Protein AF-A0A651HPS8-F1 (afdb_monomer)

Sequence (174 aa):
MKRHETLQPLSREHQKGLVLAKRLRDSSGGSGQERDRALAAFTHAWNRELMGHFADEERIVGPLVSLEMRSRLLAEHAELRTLAAQAAEPGAALNPAFVEKVGRTLHDHIRWEERELFEAAQETAPDALDALHPVIDDIHARRPGSRPYDPEAGCEVGGREEEAGSSDDATSTP

Radius of gyration: 23.46 Å; Cα contacts (8 Å, |Δi|>4): 135; chains: 1; bounding box: 56×83×44 Å

Foldseek 3Di:
DDFDPLCVLLLVLLVVLLVLLVQLQVCLPDDLVSNLVSLVSVLVCCVQPVVVSLVCCLVQLLVQADPVVNVVSVVLVVVLVVLSVCSPDPCCSVHSVSSNVNSVSSNVSSVCCVPPSSVRSCVRCVVSSVVCRVVSVVVLVPGPPSPPDDPPPPDDDDDDDDDPDDDDDDDDDD

Nearest PDB structures (foldseek):
  2b0h-assembly1_A  TM=5.462E-01  e=2.235E+00  Mus musculus
  4yuu-assembly3_Q2  TM=5.794E-01  e=4.629E+00  Cyanidium caldarium
  5xnl-assembly1_q  TM=5.545E-01  e=5.101E+00  Pisum sativum

Mean predicted aligned error: 10.49 Å

Solvent-accessible surface area (backbone atoms only — not comparable to full-atom values): 10070 Å² total; per-residue (Å²): 133,84,76,57,74,61,52,43,64,61,60,56,57,45,54,59,52,45,52,46,14,48,46,21,42,66,19,27,83,52,54,58,69,47,23,41,54,32,39,52,53,43,48,51,44,34,78,68,40,50,57,62,49,54,55,48,42,57,68,62,50,33,77,41,42,55,72,67,59,30,50,49,52,56,50,54,51,52,51,50,54,51,48,46,56,52,50,69,41,91,68,39,43,76,37,38,69,56,38,28,44,52,12,46,53,52,35,52,50,55,53,42,39,67,68,46,53,53,48,46,25,54,74,68,32,49,72,59,43,62,72,41,29,70,59,49,54,51,55,50,72,72,39,93,67,70,60,79,88,64,90,71,83,79,75,87,84,87,82,88,79,85,88,84,78,86,81,88,87,83,86,85,84,135

Secondary structure (DSSP, 8-state):
-PPPGGGHHHHHHHHHHHHHHHHHHHHHTS-HHHHHHHHHHHHHHIIIIIHHHHHHHHHHTGGGS-HHHHHHHHHHHHHHHHHHHHHTSTTGGG-HHHHHHHHHHHHHHHHHIIIIIHHHHHHH-HHHHHHHHHHHHHHHHH-TTSS---TTTT--------------------

pLDDT: mean 82.68, std 21.16, range [30.97, 98.75]

Structure (mmCIF, N/CA/C/O backbone):
data_AF-A0A651HPS8-F1
#
_entry.id   AF-A0A651HPS8-F1
#
loop_
_atom_site.group_PDB
_atom_site.id
_atom_site.type_symbol
_atom_site.label_atom_id
_atom_site.label_alt_id
_atom_site.label_comp_id
_atom_site.label_asym_id
_atom_site.label_entity_id
_atom_site.label_seq_id
_atom_site.pdbx_PDB_ins_code
_atom_site.Cartn_x
_atom_site.Cartn_y
_atom_site.Cartn_z
_atom_site.occupancy
_atom_site.B_iso_or_equiv
_atom_site.auth_seq_id
_atom_site.auth_comp_id
_atom_site.auth_asym_id
_atom_site.auth_atom_id
_atom_site.pdbx_PDB_model_num
ATOM 1 N N . MET A 1 1 ? -1.192 8.808 -21.561 1.00 56.91 1 MET A N 1
ATOM 2 C CA . MET A 1 1 ? -0.817 7.576 -22.290 1.00 56.91 1 MET A CA 1
ATOM 3 C C . MET A 1 1 ? -1.761 6.442 -21.915 1.00 56.91 1 MET A C 1
ATOM 5 O O . MET A 1 1 ? -2.335 6.493 -20.833 1.00 56.91 1 MET A O 1
ATOM 9 N N . LYS A 1 2 ? -1.958 5.449 -22.792 1.00 72.19 2 LYS A N 1
ATOM 10 C CA . LYS A 1 2 ? -2.611 4.187 -22.401 1.00 72.19 2 LYS A CA 1
ATOM 11 C C . LYS A 1 2 ? -1.593 3.341 -21.634 1.00 72.19 2 LYS A C 1
ATOM 13 O O . LYS A 1 2 ? -0.435 3.318 -22.031 1.00 72.19 2 LYS A O 1
ATOM 18 N N . ARG A 1 3 ? -2.026 2.676 -20.561 1.00 81.94 3 ARG A N 1
ATOM 19 C CA . ARG A 1 3 ? -1.179 1.764 -19.785 1.00 81.94 3 ARG A CA 1
ATOM 20 C C . ARG A 1 3 ? -0.780 0.562 -20.650 1.00 81.94 3 ARG A C 1
ATOM 22 O O . ARG A 1 3 ? -1.645 -0.025 -21.304 1.00 81.94 3 ARG A O 1
ATOM 29 N N . HIS A 1 4 ? 0.496 0.198 -20.612 1.00 80.88 4 HIS A N 1
ATOM 30 C CA . HIS A 1 4 ? 1.047 -1.004 -21.227 1.00 80.88 4 HIS A CA 1
ATOM 31 C C . HIS A 1 4 ? 0.266 -2.236 -20.784 1.00 80.88 4 HIS A C 1
ATOM 33 O O . HIS A 1 4 ? -0.091 -2.343 -19.610 1.00 80.88 4 HIS A O 1
ATOM 39 N N . GLU A 1 5 ? -0.007 -3.155 -21.705 1.00 80.38 5 GLU A N 1
ATOM 40 C CA . GLU A 1 5 ? -0.908 -4.290 -21.468 1.00 80.38 5 GLU A CA 1
ATOM 41 C C . GLU A 1 5 ? -0.465 -5.133 -20.267 1.00 80.38 5 GLU A C 1
ATOM 43 O O . GLU A 1 5 ? -1.267 -5.390 -19.377 1.00 80.38 5 GLU A O 1
ATOM 48 N N . THR A 1 6 ? 0.839 -5.380 -20.160 1.00 80.06 6 THR A N 1
ATOM 49 C CA . THR A 1 6 ? 1.554 -5.990 -19.025 1.00 80.06 6 THR A CA 1
ATOM 50 C C . THR A 1 6 ? 1.221 -5.377 -17.652 1.00 80.06 6 THR A C 1
ATOM 52 O O . THR A 1 6 ? 1.196 -6.085 -16.654 1.00 80.06 6 THR A O 1
ATOM 55 N N . LEU A 1 7 ? 0.946 -4.071 -17.566 1.00 86.38 7 LEU A N 1
ATOM 56 C CA . LEU A 1 7 ? 0.651 -3.380 -16.299 1.00 86.38 7 LEU A CA 1
ATOM 57 C C . LEU A 1 7 ? -0.853 -3.215 -16.039 1.00 86.38 7 LEU A C 1
ATOM 59 O O . LEU A 1 7 ? -1.259 -2.902 -14.922 1.00 86.38 7 LEU A O 1
ATOM 63 N N . GLN A 1 8 ? -1.705 -3.420 -17.048 1.00 87.44 8 GLN A N 1
ATOM 64 C CA . GLN A 1 8 ? -3.153 -3.270 -16.888 1.00 87.44 8 GLN A CA 1
ATOM 65 C C . GLN A 1 8 ? -3.758 -4.225 -15.845 1.00 87.44 8 GLN A C 1
ATOM 67 O O . GLN A 1 8 ? -4.642 -3.775 -15.114 1.00 87.44 8 GLN A O 1
ATOM 72 N N . PRO A 1 9 ? -3.347 -5.507 -15.738 1.00 86.62 9 PRO A N 1
ATOM 73 C CA . PRO A 1 9 ? -3.815 -6.386 -14.672 1.00 86.62 9 PRO A CA 1
ATOM 74 C C . PRO A 1 9 ? -3.547 -5.835 -13.268 1.00 86.62 9 PRO A C 1
ATOM 76 O O . PRO A 1 9 ? -4.483 -5.761 -12.472 1.00 86.62 9 PRO A O 1
ATOM 79 N N . LEU A 1 10 ? -2.323 -5.363 -13.004 1.00 88.31 10 LEU A N 1
ATOM 80 C CA . LEU A 1 10 ? -1.946 -4.750 -11.727 1.00 88.31 10 LEU A CA 1
ATOM 81 C C . LEU A 1 10 ? -2.799 -3.498 -11.456 1.00 88.31 10 LEU A C 1
ATOM 83 O O . LEU A 1 10 ? -3.470 -3.403 -10.429 1.00 88.31 10 LEU A O 1
ATOM 87 N N . SER A 1 11 ? -2.935 -2.613 -12.449 1.00 90.06 11 SER A N 1
ATOM 88 C CA . SER A 1 11 ? -3.806 -1.433 -12.340 1.00 90.06 11 SER A CA 1
ATOM 89 C C . SER A 1 11 ? -5.288 -1.752 -12.092 1.00 90.06 11 SER A C 1
ATOM 91 O O . SER A 1 11 ? -6.014 -0.940 -11.514 1.00 90.06 11 SER A O 1
ATOM 93 N N . ARG A 1 12 ? -5.796 -2.909 -12.535 1.00 89.38 12 ARG A N 1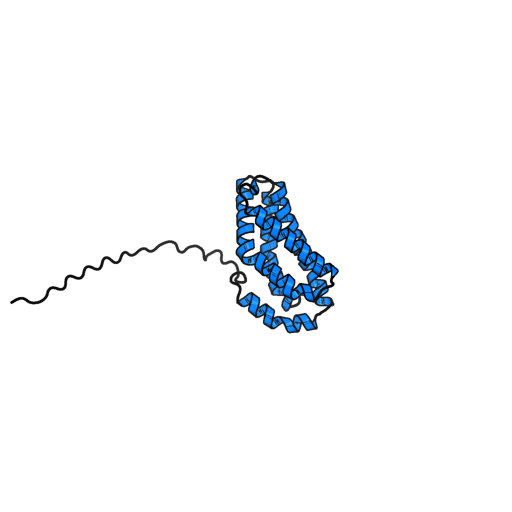
ATOM 94 C CA . ARG A 1 12 ? -7.180 -3.321 -12.234 1.00 89.38 12 ARG A CA 1
ATOM 95 C C . ARG A 1 12 ? -7.333 -3.714 -10.767 1.00 89.38 12 ARG A C 1
ATOM 97 O O . ARG A 1 12 ? -8.330 -3.342 -10.147 1.00 89.38 12 ARG A O 1
ATOM 104 N N . GLU A 1 13 ? -6.354 -4.413 -10.202 1.00 88.06 13 GLU A N 1
ATOM 105 C CA . GLU A 1 13 ? -6.351 -4.818 -8.790 1.00 88.06 13 GLU A CA 1
ATOM 106 C C . GLU A 1 13 ? -6.297 -3.591 -7.850 1.00 88.06 13 GLU A C 1
ATOM 108 O O . GLU A 1 13 ? -7.000 -3.561 -6.832 1.00 88.06 13 GLU A O 1
ATOM 113 N N . HIS A 1 14 ? -5.638 -2.502 -8.266 1.00 93.88 14 HIS A N 1
ATOM 114 C CA . HIS A 1 14 ? -5.642 -1.211 -7.562 1.00 93.88 14 HIS A CA 1
ATOM 115 C C . HIS A 1 14 ? -7.025 -0.602 -7.316 1.00 93.88 14 HIS A C 1
ATOM 117 O O . HIS A 1 14 ? -7.226 0.094 -6.315 1.00 93.88 14 HIS A O 1
ATOM 123 N N . GLN A 1 15 ? -8.015 -0.863 -8.174 1.00 90.75 15 GLN A N 1
ATOM 124 C CA . GLN A 1 15 ? -9.364 -0.321 -7.980 1.00 90.75 15 GLN A CA 1
ATOM 125 C C . GLN A 1 15 ? -9.976 -0.798 -6.657 1.00 90.75 15 GLN A C 1
ATOM 127 O O . GLN A 1 15 ? -10.571 -0.002 -5.926 1.00 90.75 15 GLN A O 1
ATOM 132 N N . LYS A 1 16 ? -9.780 -2.077 -6.312 1.00 90.56 16 LYS A N 1
ATOM 133 C CA . LYS A 1 16 ? -10.251 -2.646 -5.042 1.00 90.56 16 LYS A CA 1
ATOM 134 C C . LYS A 1 16 ? -9.517 -2.022 -3.854 1.00 90.56 16 LYS A C 1
ATOM 136 O O . LYS A 1 16 ? -10.164 -1.617 -2.886 1.00 90.56 16 LYS A O 1
ATOM 141 N N . GLY A 1 17 ? -8.194 -1.871 -3.958 1.00 95.06 17 GLY A N 1
ATOM 142 C CA . GLY A 1 17 ? -7.371 -1.205 -2.945 1.00 95.06 17 GLY A CA 1
ATOM 143 C C . GLY A 1 17 ? -7.835 0.228 -2.662 1.00 95.06 17 GLY A C 1
ATOM 144 O O . GLY A 1 17 ? -8.045 0.594 -1.506 1.00 95.06 17 GLY A O 1
ATOM 145 N N . LEU A 1 18 ? -8.120 1.015 -3.704 1.00 97.81 18 LEU A N 1
ATOM 146 C CA . LEU A 1 18 ? -8.634 2.384 -3.564 1.00 97.81 18 LEU A CA 1
ATOM 147 C C . LEU A 1 18 ? -10.025 2.443 -2.916 1.00 97.81 18 LEU A C 1
ATOM 149 O O . LEU A 1 18 ? -10.296 3.351 -2.126 1.00 97.81 18 LEU A O 1
ATOM 153 N N . VAL A 1 19 ? -10.910 1.485 -3.213 1.00 97.25 19 VAL A N 1
ATOM 154 C CA . VAL A 1 19 ? -12.226 1.387 -2.557 1.00 97.25 19 VAL A CA 1
ATOM 155 C C . VAL A 1 19 ? -12.068 1.110 -1.060 1.00 97.25 19 VAL A C 1
ATOM 157 O O . VAL A 1 19 ? -12.731 1.760 -0.249 1.00 97.25 19 VAL A O 1
ATOM 160 N N . LEU A 1 20 ? -11.178 0.191 -0.677 1.00 97.56 20 LEU A N 1
ATOM 161 C CA . LEU A 1 20 ? -10.874 -0.103 0.728 1.00 97.56 20 LEU A CA 1
ATOM 162 C C . LEU A 1 20 ? -10.267 1.111 1.434 1.00 97.56 20 LEU A C 1
ATOM 164 O O . LEU A 1 20 ? -10.727 1.494 2.509 1.00 97.56 20 LEU A O 1
ATOM 168 N N . ALA A 1 21 ? -9.298 1.762 0.792 1.00 98.38 21 ALA A N 1
ATOM 169 C CA . ALA A 1 21 ? -8.645 2.961 1.295 1.00 98.38 21 ALA A CA 1
ATOM 170 C C . ALA A 1 21 ? -9.656 4.085 1.578 1.00 98.38 21 ALA A C 1
ATOM 172 O O . ALA A 1 21 ? -9.636 4.702 2.646 1.00 98.38 21 ALA A O 1
ATOM 173 N N . LYS A 1 22 ? -10.600 4.309 0.653 1.00 98.19 22 LYS A N 1
ATOM 174 C CA . LYS A 1 22 ? -11.696 5.268 0.838 1.00 98.19 22 LYS A CA 1
ATOM 175 C C . LYS A 1 22 ? -12.600 4.876 2.009 1.00 98.19 22 LYS A C 1
ATOM 177 O O . LYS A 1 22 ? -12.877 5.721 2.851 1.00 98.19 22 LYS A O 1
ATOM 182 N N . ARG A 1 23 ? -13.029 3.611 2.093 1.00 98.00 23 ARG A N 1
ATOM 183 C CA . ARG A 1 23 ? -13.893 3.126 3.187 1.00 98.00 23 ARG A CA 1
ATOM 184 C C . ARG A 1 23 ? -13.250 3.320 4.560 1.00 98.00 23 ARG A C 1
ATOM 186 O O . ARG A 1 23 ? -13.921 3.792 5.470 1.00 98.00 23 ARG A O 1
ATOM 193 N N . LEU A 1 24 ? -11.960 3.010 4.697 1.00 98.56 24 LEU A N 1
ATOM 194 C CA . LEU A 1 24 ? -11.202 3.242 5.930 1.00 98.56 24 LEU A CA 1
ATOM 195 C C . LEU A 1 24 ? -11.221 4.723 6.319 1.00 98.56 24 LEU A C 1
ATOM 197 O O . LEU A 1 24 ? -11.597 5.059 7.441 1.00 98.56 24 LEU A O 1
ATOM 201 N N . ARG A 1 25 ? -10.899 5.610 5.371 1.00 98.25 25 ARG A N 1
ATOM 202 C CA . ARG A 1 25 ? -10.891 7.062 5.598 1.00 98.25 25 ARG A CA 1
ATOM 203 C C . ARG A 1 25 ? -12.267 7.624 5.948 1.00 98.25 25 ARG A C 1
ATOM 205 O O . ARG A 1 25 ? -12.357 8.445 6.847 1.00 98.25 25 ARG A O 1
ATOM 212 N N . ASP A 1 26 ? -13.323 7.178 5.278 1.00 97.56 26 ASP A N 1
ATOM 213 C CA . ASP A 1 26 ? -14.686 7.634 5.571 1.00 97.56 26 ASP A CA 1
ATOM 214 C C . ASP A 1 26 ? -15.154 7.130 6.949 1.00 97.56 26 ASP A C 1
ATOM 216 O O . ASP A 1 26 ? -15.827 7.850 7.683 1.00 97.56 26 ASP A O 1
ATOM 220 N N . SER A 1 27 ? -14.768 5.905 7.327 1.00 97.50 27 SER A N 1
ATOM 221 C CA . SER A 1 27 ? -15.147 5.302 8.610 1.00 97.50 27 SER A CA 1
ATOM 222 C C . SER A 1 27 ? -14.402 5.880 9.814 1.00 97.50 27 SER A C 1
ATOM 224 O O . SER A 1 27 ? -14.880 5.733 10.938 1.00 97.50 27 SER A O 1
ATOM 226 N N . SER A 1 28 ? -13.243 6.529 9.623 1.00 95.69 28 SER A N 1
ATOM 227 C CA . SER A 1 28 ? -12.397 6.969 10.741 1.00 95.69 28 SER A CA 1
ATOM 228 C C . SER A 1 28 ? -13.144 7.926 11.677 1.00 95.69 28 SER A C 1
ATOM 230 O O . SER A 1 28 ? -13.102 7.744 12.895 1.00 95.69 28 SER A O 1
ATOM 232 N N . GLY A 1 29 ? -13.918 8.863 11.119 1.00 93.88 29 GLY A N 1
ATOM 233 C CA . GLY A 1 29 ? -14.778 9.791 11.861 1.00 93.88 29 GLY A CA 1
ATOM 234 C C . GLY A 1 29 ? -16.120 9.213 12.333 1.00 93.88 29 GLY A C 1
ATOM 235 O O . GLY A 1 29 ? -16.876 9.921 12.993 1.00 93.88 29 GLY A O 1
ATOM 236 N N . GLY A 1 30 ? -16.429 7.959 11.994 1.00 94.12 30 GLY A N 1
ATOM 237 C CA . GLY A 1 30 ? -17.690 7.296 12.329 1.00 94.12 30 GLY A CA 1
ATOM 238 C C . GLY A 1 30 ? -17.717 6.660 13.723 1.00 94.12 30 GLY A C 1
ATOM 239 O O . GLY A 1 30 ? -16.930 6.965 14.622 1.00 94.12 30 GLY A O 1
ATOM 240 N N . SER A 1 31 ? -18.645 5.734 13.916 1.00 96.69 31 SER A N 1
ATOM 241 C CA . SER A 1 31 ? -18.746 4.882 15.102 1.00 96.69 31 SER A CA 1
ATOM 242 C C . SER A 1 31 ? -17.628 3.829 15.159 1.00 96.69 31 SER A C 1
ATOM 244 O O . SER A 1 31 ? -17.002 3.490 14.154 1.00 96.69 31 SER A O 1
ATOM 246 N N . GLY A 1 32 ? -17.394 3.254 16.346 1.00 95.00 32 GLY A N 1
ATOM 247 C CA . GLY A 1 32 ? -16.454 2.132 16.499 1.00 95.00 32 GLY A CA 1
ATOM 248 C C . GLY A 1 32 ? -16.815 0.938 15.613 1.00 95.00 32 GLY A C 1
ATOM 249 O O . GLY A 1 32 ? -15.942 0.367 14.972 1.00 95.00 32 GLY A O 1
ATOM 250 N N . GLN A 1 33 ? -18.111 0.645 15.477 1.00 96.31 33 GLN A N 1
ATOM 251 C CA . GLN A 1 33 ? -18.597 -0.455 14.646 1.00 96.31 33 GLN A CA 1
ATOM 252 C C . GLN A 1 33 ? -18.347 -0.225 13.143 1.00 96.31 33 GLN A C 1
ATOM 254 O O . GLN A 1 33 ? -18.088 -1.179 12.411 1.00 96.31 33 GLN A O 1
ATOM 259 N N . GLU A 1 34 ? -18.409 1.019 12.661 1.00 97.38 34 GLU A N 1
ATOM 260 C CA . GLU A 1 34 ? -18.052 1.344 11.272 1.00 97.38 34 GLU A CA 1
ATOM 261 C C . GLU A 1 34 ? -16.555 1.153 11.017 1.00 97.38 34 GLU A C 1
ATOM 263 O O . GLU A 1 34 ? -16.185 0.559 10.002 1.00 97.38 34 GLU A O 1
ATOM 268 N N . ARG A 1 35 ? -15.706 1.579 11.960 1.00 98.19 35 ARG A N 1
ATOM 269 C CA . ARG A 1 35 ? -14.255 1.355 11.900 1.00 98.19 35 ARG A CA 1
ATOM 270 C C . ARG A 1 35 ? -13.895 -0.128 11.937 1.00 98.19 35 ARG A C 1
ATOM 272 O O . ARG A 1 35 ? -13.081 -0.562 11.126 1.00 98.19 35 ARG A O 1
ATOM 279 N N . ASP A 1 36 ? -14.534 -0.906 12.811 1.00 97.31 36 ASP A N 1
ATOM 280 C CA . ASP A 1 36 ? -14.345 -2.360 12.893 1.00 97.31 36 ASP A CA 1
ATOM 281 C C . ASP A 1 36 ? -14.668 -3.037 11.558 1.00 97.31 36 ASP A C 1
ATOM 283 O O . ASP A 1 36 ? -13.867 -3.812 11.038 1.00 97.31 36 ASP A O 1
ATOM 287 N N . ARG A 1 37 ? -15.819 -2.708 10.954 1.00 97.62 37 ARG A N 1
ATOM 288 C CA . ARG A 1 37 ? -16.207 -3.258 9.644 1.00 97.62 37 ARG A CA 1
ATOM 289 C C . ARG A 1 37 ? -15.212 -2.882 8.547 1.00 97.62 37 ARG A C 1
ATOM 291 O O . ARG A 1 37 ? -14.903 -3.719 7.700 1.00 97.62 37 ARG A O 1
ATOM 298 N N . ALA A 1 38 ? -14.719 -1.644 8.546 1.00 97.94 38 ALA A N 1
ATOM 299 C CA . ALA A 1 38 ? -13.756 -1.185 7.552 1.00 97.94 38 ALA A CA 1
ATOM 300 C C . ALA A 1 38 ? -12.394 -1.884 7.700 1.00 97.94 38 ALA A C 1
ATOM 302 O O . ALA A 1 38 ? -11.851 -2.360 6.701 1.00 97.94 38 ALA A O 1
ATOM 303 N N . LEU A 1 39 ? -11.873 -2.008 8.928 1.00 97.88 39 LEU A N 1
ATOM 304 C CA . LEU A 1 39 ? -10.635 -2.745 9.193 1.00 97.88 39 LEU A CA 1
ATOM 305 C C . LEU A 1 39 ? -10.783 -4.235 8.878 1.00 97.88 39 LEU A C 1
ATOM 307 O O . LEU A 1 39 ? -9.895 -4.790 8.243 1.00 97.88 39 LEU A O 1
ATOM 311 N N . ALA A 1 40 ? -11.904 -4.870 9.230 1.00 97.44 40 ALA A N 1
ATOM 312 C CA . ALA A 1 40 ? -12.157 -6.275 8.906 1.00 97.44 40 ALA A CA 1
ATOM 313 C C . ALA A 1 40 ? -12.197 -6.526 7.388 1.00 97.44 40 ALA A C 1
ATOM 315 O O . ALA A 1 40 ? -11.637 -7.506 6.897 1.00 97.44 40 ALA A O 1
ATOM 316 N N . ALA A 1 41 ? -12.820 -5.625 6.621 1.00 97.50 41 ALA A N 1
ATOM 317 C CA . ALA A 1 41 ? -12.810 -5.707 5.162 1.00 97.50 41 ALA A CA 1
ATOM 318 C C . ALA A 1 41 ? -11.391 -5.543 4.593 1.00 97.50 41 ALA A C 1
ATOM 320 O O . ALA A 1 41 ? -11.002 -6.273 3.680 1.00 97.50 41 ALA A O 1
ATOM 321 N N . PHE A 1 42 ? -10.612 -4.610 5.146 1.00 98.06 42 PHE A N 1
ATOM 322 C CA . PHE A 1 42 ? -9.222 -4.399 4.755 1.00 98.06 42 PHE A CA 1
ATOM 323 C C . PHE A 1 42 ? -8.337 -5.607 5.079 1.00 98.06 42 PHE A C 1
ATOM 325 O O . PHE A 1 42 ? -7.645 -6.086 4.188 1.00 98.06 42 PHE A O 1
ATOM 332 N N . THR A 1 43 ? -8.380 -6.151 6.297 1.00 97.19 43 THR A N 1
ATOM 333 C CA . THR A 1 43 ? -7.565 -7.314 6.688 1.00 97.19 43 THR A CA 1
ATOM 334 C C . THR A 1 43 ? -7.960 -8.569 5.913 1.00 97.19 43 THR A C 1
ATOM 336 O O . THR A 1 43 ? -7.095 -9.358 5.529 1.00 97.19 43 THR A O 1
ATOM 339 N N . HIS A 1 44 ? -9.246 -8.746 5.601 1.00 96.44 44 HIS A N 1
ATOM 340 C CA . HIS A 1 44 ? -9.693 -9.826 4.726 1.00 96.44 44 HIS A CA 1
ATOM 341 C C . HIS A 1 44 ? -9.088 -9.705 3.319 1.00 96.44 44 HIS A C 1
ATOM 343 O O . HIS A 1 44 ? -8.470 -10.651 2.825 1.00 96.44 44 HIS A O 1
ATOM 349 N N . ALA A 1 45 ? -9.219 -8.534 2.691 1.00 94.81 45 ALA A N 1
ATOM 350 C CA . ALA A 1 45 ? -8.665 -8.280 1.363 1.00 94.81 45 ALA A CA 1
ATOM 351 C C . ALA A 1 45 ? -7.130 -8.317 1.351 1.00 94.81 45 ALA A C 1
ATOM 353 O O . ALA A 1 45 ? -6.533 -8.773 0.378 1.00 94.81 45 ALA A O 1
ATOM 354 N N . TRP A 1 46 ? -6.487 -7.901 2.443 1.00 96.00 46 TRP A N 1
ATOM 355 C CA . TRP A 1 46 ? -5.041 -7.966 2.605 1.00 96.00 46 TRP A CA 1
ATOM 356 C C . TRP A 1 46 ? -4.514 -9.386 2.415 1.00 96.00 46 TRP A C 1
ATOM 358 O O . TRP A 1 46 ? -3.652 -9.632 1.574 1.00 96.00 46 TRP A O 1
ATOM 368 N N . ASN A 1 47 ? -5.090 -10.328 3.163 1.00 93.75 47 ASN A N 1
ATOM 369 C CA . ASN A 1 47 ? -4.669 -11.726 3.155 1.00 93.75 47 ASN A CA 1
ATOM 370 C C . ASN A 1 47 ? -5.013 -12.448 1.847 1.00 93.75 47 ASN A C 1
ATOM 372 O O . ASN A 1 47 ? -4.348 -13.413 1.478 1.00 93.75 47 ASN A O 1
ATOM 376 N N . ARG A 1 48 ? -6.072 -12.010 1.160 1.00 91.62 48 ARG A N 1
ATOM 377 C CA . ARG A 1 48 ? -6.583 -12.668 -0.049 1.00 91.62 48 ARG A CA 1
ATOM 378 C C . ARG A 1 48 ? -5.996 -12.120 -1.343 1.00 91.62 48 ARG A C 1
ATOM 380 O O . ARG A 1 48 ? -5.868 -12.882 -2.297 1.00 91.62 48 ARG A O 1
ATOM 387 N N . GLU A 1 49 ? -5.706 -10.824 -1.391 1.00 90.00 49 GLU A N 1
ATOM 388 C CA . GLU A 1 49 ? -5.430 -10.106 -2.637 1.00 90.00 49 GLU A CA 1
ATOM 389 C C . GLU A 1 49 ? -4.202 -9.190 -2.502 1.00 90.00 49 GLU A C 1
ATOM 391 O O . GLU A 1 49 ? -3.208 -9.420 -3.190 1.00 90.00 49 GLU A O 1
ATOM 396 N N . LEU A 1 50 ? -4.219 -8.205 -1.590 1.00 93.50 50 LEU A N 1
ATOM 397 C CA . LEU A 1 50 ? -3.205 -7.131 -1.577 1.00 93.50 50 LEU A CA 1
ATOM 398 C C . LEU A 1 50 ? -1.788 -7.634 -1.280 1.00 93.50 50 LEU A C 1
ATOM 400 O O . LEU A 1 50 ? -0.838 -7.205 -1.926 1.00 93.50 50 LEU A O 1
ATOM 404 N N . MET A 1 51 ? -1.625 -8.575 -0.344 1.00 93.75 51 MET A N 1
ATOM 405 C CA . MET A 1 51 ? -0.298 -9.112 -0.023 1.00 93.75 51 MET A CA 1
ATOM 406 C C . MET A 1 51 ? 0.350 -9.781 -1.243 1.00 93.75 51 MET A C 1
ATOM 408 O O . MET A 1 51 ? 1.544 -9.612 -1.488 1.00 93.75 51 MET A O 1
ATOM 412 N N . GLY A 1 52 ? -0.436 -10.551 -2.000 1.00 91.19 52 GLY A N 1
ATOM 413 C CA . GLY A 1 52 ? 0.044 -11.180 -3.222 1.00 91.19 52 GLY A CA 1
ATOM 414 C C . GLY A 1 52 ? 0.335 -10.145 -4.303 1.00 91.19 52 GLY A C 1
ATOM 415 O O . GLY A 1 52 ? 1.309 -10.298 -5.037 1.00 91.19 52 GLY A O 1
ATOM 416 N N . HIS A 1 53 ? -0.524 -9.136 -4.437 1.00 92.81 53 HIS A N 1
ATOM 417 C CA . HIS A 1 53 ? -0.392 -8.065 -5.421 1.00 92.81 53 HIS A CA 1
ATOM 418 C C . HIS A 1 53 ? 0.939 -7.314 -5.253 1.00 92.81 53 HIS A C 1
ATOM 420 O O . HIS A 1 53 ? 1.760 -7.312 -6.166 1.00 92.81 53 HIS A O 1
ATOM 426 N N . PHE A 1 54 ? 1.241 -6.868 -4.033 1.00 95.19 54 PHE A N 1
ATOM 427 C CA . PHE A 1 54 ? 2.501 -6.190 -3.709 1.00 95.19 54 PHE A CA 1
ATOM 428 C C . PHE A 1 54 ? 3.738 -7.053 -3.973 1.00 95.19 54 PHE A C 1
ATOM 430 O O . PHE A 1 54 ? 4.768 -6.566 -4.435 1.00 95.19 54 PHE A O 1
ATOM 437 N N . ALA A 1 55 ? 3.656 -8.362 -3.715 1.00 93.38 55 ALA A N 1
ATOM 438 C CA . ALA A 1 55 ? 4.755 -9.276 -4.026 1.00 93.38 55 ALA A CA 1
ATOM 439 C C . ALA A 1 55 ? 5.014 -9.394 -5.541 1.00 93.38 55 ALA A C 1
ATOM 441 O O . ALA A 1 55 ? 6.156 -9.595 -5.963 1.00 93.38 55 ALA A O 1
ATOM 442 N N . ASP A 1 56 ? 3.972 -9.272 -6.365 1.00 90.81 56 ASP A N 1
ATOM 443 C CA . ASP A 1 56 ? 4.119 -9.268 -7.818 1.00 90.81 56 ASP A CA 1
ATOM 444 C C . ASP A 1 56 ? 4.757 -7.972 -8.308 1.00 90.81 56 ASP A C 1
ATOM 446 O O . ASP A 1 56 ? 5.682 -8.032 -9.114 1.00 90.81 56 ASP A O 1
ATOM 450 N N . GLU A 1 57 ? 4.352 -6.822 -7.779 1.00 93.38 57 GLU A N 1
ATOM 451 C CA . GLU A 1 57 ? 4.942 -5.525 -8.126 1.00 93.38 57 GLU A CA 1
ATOM 452 C C . GLU A 1 57 ? 6.426 -5.455 -7.769 1.00 93.38 57 GLU A C 1
ATOM 454 O O . GLU A 1 57 ? 7.250 -5.064 -8.598 1.00 93.38 57 GLU A O 1
ATOM 459 N N . GLU A 1 58 ? 6.805 -5.934 -6.582 1.00 95.19 58 GLU A N 1
ATOM 460 C CA . GLU A 1 58 ? 8.210 -6.017 -6.168 1.00 95.19 58 GLU A CA 1
ATOM 461 C C . GLU A 1 58 ? 9.055 -6.878 -7.116 1.00 95.19 58 GLU A C 1
ATOM 463 O O . GLU A 1 58 ? 10.222 -6.563 -7.373 1.00 95.19 58 GLU A O 1
ATOM 468 N N . ARG A 1 59 ? 8.478 -7.968 -7.637 1.00 91.69 59 ARG A N 1
ATOM 469 C CA . ARG A 1 59 ? 9.161 -8.925 -8.517 1.00 91.69 59 ARG A CA 1
ATOM 470 C C . ARG A 1 59 ? 9.188 -8.479 -9.976 1.00 91.69 59 ARG A C 1
ATOM 472 O O . ARG A 1 59 ? 10.155 -8.780 -10.670 1.00 91.69 59 ARG A O 1
ATOM 479 N N . ILE A 1 60 ? 8.129 -7.829 -10.447 1.00 88.38 60 ILE A N 1
ATOM 480 C CA . ILE A 1 60 ? 7.917 -7.493 -11.858 1.00 88.38 60 ILE A CA 1
ATOM 481 C C . ILE A 1 60 ? 8.332 -6.054 -12.134 1.00 88.38 60 ILE A C 1
ATOM 483 O O . ILE A 1 60 ? 9.130 -5.818 -13.032 1.00 88.38 60 ILE A O 1
ATOM 487 N N . VAL A 1 61 ? 7.791 -5.098 -11.380 1.00 92.12 61 VAL A N 1
ATOM 488 C CA . VAL A 1 61 ? 7.971 -3.662 -11.631 1.00 92.12 61 VAL A CA 1
ATOM 489 C C . VAL A 1 61 ? 9.253 -3.164 -10.974 1.00 92.12 61 VAL A C 1
ATOM 491 O O . VAL A 1 61 ? 10.004 -2.406 -11.582 1.00 92.12 61 VAL A O 1
ATOM 494 N N . GLY A 1 62 ? 9.557 -3.648 -9.767 1.00 93.94 62 GLY A N 1
ATOM 495 C CA . GLY A 1 62 ? 10.757 -3.276 -9.015 1.00 93.94 62 GLY A CA 1
ATOM 496 C C . GLY A 1 62 ? 12.069 -3.344 -9.817 1.00 93.94 62 GLY A C 1
ATOM 497 O O . GLY A 1 62 ? 12.863 -2.408 -9.723 1.00 93.94 62 GLY A O 1
ATOM 498 N N . PRO A 1 63 ? 12.336 -4.397 -10.616 1.00 93.19 63 PRO A N 1
ATOM 499 C CA . PRO A 1 63 ? 13.541 -4.482 -11.449 1.00 93.19 63 PRO A CA 1
ATOM 500 C C . PRO A 1 63 ? 13.581 -3.543 -12.664 1.00 93.19 63 PRO A C 1
ATOM 502 O O . PRO A 1 63 ? 14.648 -3.396 -13.254 1.00 93.19 63 PRO A O 1
ATOM 505 N N . LEU A 1 64 ? 12.451 -2.950 -13.060 1.00 92.69 64 LEU A N 1
ATOM 506 C CA . LEU A 1 64 ? 12.314 -2.151 -14.287 1.00 92.69 64 LEU A CA 1
ATOM 507 C C . LEU A 1 64 ? 12.449 -0.642 -14.053 1.00 92.69 64 LEU A C 1
ATOM 509 O O . LEU A 1 64 ? 12.449 0.135 -15.005 1.00 92.69 64 LEU A O 1
ATOM 513 N N . VAL A 1 65 ? 12.545 -0.224 -12.793 1.00 94.50 65 VAL A N 1
ATOM 514 C CA . VAL A 1 65 ? 12.596 1.183 -12.386 1.00 94.50 65 VAL A CA 1
ATOM 515 C C . VAL A 1 65 ? 13.942 1.531 -11.755 1.00 94.50 65 VAL A C 1
ATOM 517 O O . VAL A 1 65 ? 14.788 0.668 -11.506 1.00 94.50 65 VAL A O 1
ATOM 520 N N . SER A 1 66 ? 14.154 2.817 -11.475 1.00 96.38 66 SER A N 1
ATOM 521 C CA . SER A 1 66 ? 15.361 3.276 -10.786 1.00 96.38 66 SER A CA 1
ATOM 522 C C . SER A 1 66 ? 15.502 2.645 -9.393 1.00 96.38 66 SER A C 1
ATOM 524 O O . SER A 1 66 ? 14.522 2.269 -8.744 1.00 96.38 66 SER A O 1
ATOM 526 N N . LEU A 1 67 ? 16.739 2.576 -8.890 1.00 96.06 67 LEU A N 1
ATOM 527 C CA . LEU A 1 67 ? 17.012 2.064 -7.544 1.00 96.06 67 LEU A CA 1
ATOM 528 C C . LEU A 1 67 ? 16.263 2.855 -6.459 1.00 96.06 67 LEU A C 1
ATOM 530 O O . LEU A 1 67 ? 15.822 2.269 -5.472 1.00 96.06 67 LEU A O 1
ATOM 534 N N . GLU A 1 68 ? 16.097 4.164 -6.646 1.00 97.62 68 GLU A N 1
ATOM 535 C CA . GLU A 1 68 ? 15.349 5.032 -5.734 1.00 97.62 68 GLU A CA 1
ATOM 536 C C . GLU A 1 68 ? 13.864 4.647 -5.688 1.00 97.62 68 GLU A C 1
ATOM 538 O O . GLU A 1 68 ? 13.332 4.380 -4.611 1.00 97.62 68 GLU A O 1
ATOM 543 N N . MET A 1 69 ? 13.217 4.522 -6.852 1.00 97.81 69 MET A N 1
ATOM 544 C CA . MET A 1 69 ? 11.811 4.116 -6.947 1.00 97.81 69 MET A CA 1
ATOM 545 C C . MET A 1 69 ? 11.584 2.710 -6.398 1.00 97.81 69 MET A C 1
ATOM 547 O O . MET A 1 69 ? 10.642 2.487 -5.641 1.00 97.81 69 MET A O 1
ATOM 551 N N . ARG A 1 70 ? 12.484 1.770 -6.704 1.00 97.69 70 ARG A N 1
ATOM 552 C CA . ARG A 1 70 ? 12.437 0.419 -6.137 1.00 97.69 70 ARG A CA 1
ATOM 553 C C . ARG A 1 70 ? 12.575 0.436 -4.615 1.00 97.69 70 ARG A C 1
ATOM 555 O O . ARG A 1 70 ? 11.883 -0.310 -3.928 1.00 97.69 70 ARG A O 1
ATOM 562 N N . SER A 1 71 ? 13.467 1.267 -4.079 1.00 98.06 71 SER A N 1
ATOM 563 C CA . SER A 1 71 ? 13.662 1.383 -2.630 1.00 98.06 71 SE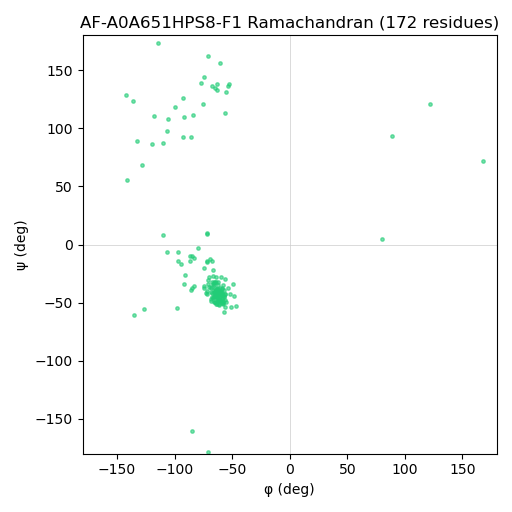R A CA 1
ATOM 564 C C . SER A 1 71 ? 12.417 1.949 -1.952 1.00 98.06 71 SER A C 1
ATOM 566 O O . SER A 1 71 ? 12.006 1.438 -0.911 1.00 98.06 71 SER A O 1
ATOM 568 N N . ARG A 1 72 ? 11.781 2.953 -2.570 1.00 98.38 72 ARG A N 1
ATOM 569 C CA . ARG A 1 72 ? 10.505 3.509 -2.110 1.00 98.38 72 ARG A CA 1
ATOM 570 C C . ARG A 1 72 ? 9.386 2.466 -2.128 1.00 98.38 72 ARG A C 1
ATOM 572 O O . ARG A 1 72 ? 8.733 2.302 -1.104 1.00 98.38 72 ARG A O 1
ATOM 579 N N . LEU A 1 73 ? 9.230 1.726 -3.230 1.00 98.31 73 LEU A N 1
ATOM 580 C CA . LEU A 1 73 ? 8.247 0.642 -3.369 1.00 98.31 73 LEU A CA 1
ATOM 581 C C . LEU A 1 73 ? 8.344 -0.353 -2.203 1.00 98.31 73 LEU A C 1
ATOM 583 O O . LEU A 1 73 ? 7.379 -0.590 -1.482 1.00 98.31 73 LEU A O 1
ATOM 587 N N . LEU A 1 74 ? 9.550 -0.876 -1.960 1.00 98.31 74 LEU A N 1
ATOM 588 C CA . LEU A 1 74 ? 9.796 -1.851 -0.895 1.00 98.31 74 LEU A CA 1
ATOM 589 C C . LEU A 1 74 ? 9.528 -1.275 0.504 1.00 98.31 74 LEU A C 1
ATOM 591 O O . LEU A 1 74 ? 9.008 -1.980 1.373 1.00 98.31 74 LEU A O 1
ATOM 595 N N . ALA A 1 75 ? 9.878 -0.007 0.731 1.00 98.50 75 ALA A N 1
ATOM 596 C CA . ALA A 1 75 ? 9.655 0.664 2.006 1.00 98.50 75 ALA A CA 1
ATOM 597 C C . ALA A 1 75 ? 8.160 0.896 2.285 1.00 98.50 75 ALA A C 1
ATOM 599 O O . ALA A 1 75 ? 7.691 0.570 3.377 1.00 98.50 75 ALA A O 1
ATOM 600 N N . GLU A 1 76 ? 7.402 1.399 1.307 1.00 98.62 76 GLU A N 1
ATOM 601 C CA . GLU A 1 76 ? 5.956 1.621 1.444 1.00 98.62 76 GLU A CA 1
ATOM 602 C C . GLU A 1 76 ? 5.206 0.289 1.635 1.00 98.62 76 GLU A C 1
ATOM 604 O O . GLU A 1 76 ? 4.355 0.181 2.522 1.00 98.62 76 GLU A O 1
ATOM 609 N N . HIS A 1 77 ? 5.591 -0.776 0.922 1.00 98.56 77 HIS A N 1
ATOM 610 C CA . HIS A 1 77 ? 5.036 -2.113 1.151 1.00 98.56 77 HIS A CA 1
ATOM 611 C C . HIS A 1 77 ? 5.348 -2.667 2.544 1.00 98.56 77 HIS A C 1
ATOM 613 O O . HIS A 1 77 ? 4.501 -3.318 3.162 1.00 98.56 77 HIS A O 1
ATOM 619 N N . ALA A 1 78 ? 6.558 -2.445 3.064 1.00 98.50 78 ALA A N 1
ATOM 620 C CA . ALA A 1 78 ? 6.910 -2.847 4.425 1.00 98.50 78 ALA A CA 1
ATOM 621 C C . ALA A 1 78 ? 6.075 -2.094 5.479 1.00 98.50 78 ALA A C 1
ATOM 623 O O . ALA A 1 78 ? 5.618 -2.702 6.456 1.00 98.50 78 ALA A O 1
ATOM 624 N N . GLU A 1 79 ? 5.813 -0.799 5.266 1.00 98.50 79 GLU A N 1
ATOM 625 C CA . GLU A 1 79 ? 4.897 -0.034 6.117 1.00 98.50 79 GLU A CA 1
ATOM 626 C C . GLU A 1 79 ? 3.474 -0.603 6.047 1.00 98.50 79 GLU A C 1
ATOM 628 O O . GLU A 1 79 ? 2.869 -0.865 7.088 1.00 98.50 79 GLU A O 1
ATOM 633 N N . LEU A 1 80 ? 2.952 -0.869 4.848 1.00 98.56 80 LEU A N 1
ATOM 634 C CA . LEU A 1 80 ? 1.608 -1.422 4.670 1.00 98.56 80 LEU A CA 1
ATOM 635 C C . LEU A 1 80 ? 1.455 -2.814 5.296 1.00 98.56 80 LEU A C 1
ATOM 637 O O . LEU A 1 80 ? 0.442 -3.071 5.946 1.00 98.56 80 LEU A O 1
ATOM 641 N N . ARG A 1 81 ? 2.476 -3.678 5.205 1.00 98.50 81 ARG A N 1
ATOM 642 C CA . ARG A 1 81 ? 2.522 -4.969 5.923 1.00 98.50 81 ARG A CA 1
ATOM 643 C C . ARG A 1 81 ? 2.414 -4.780 7.433 1.00 98.50 81 ARG A C 1
ATOM 645 O O . ARG A 1 81 ? 1.661 -5.494 8.094 1.00 98.50 81 ARG A O 1
ATOM 652 N N . THR A 1 82 ? 3.131 -3.799 7.974 1.00 98.44 82 THR A N 1
ATOM 653 C CA . THR A 1 82 ? 3.097 -3.479 9.407 1.00 98.44 82 THR A CA 1
ATOM 654 C C . THR A 1 82 ? 1.720 -2.968 9.829 1.00 98.44 82 THR A C 1
ATOM 656 O O . THR A 1 82 ? 1.171 -3.418 10.834 1.00 98.44 82 THR A O 1
ATOM 659 N N . LEU A 1 83 ? 1.128 -2.063 9.044 1.00 98.44 83 LEU A N 1
ATOM 660 C CA . LEU A 1 83 ? -0.213 -1.535 9.292 1.00 98.44 83 LEU A CA 1
ATOM 661 C C . LEU A 1 83 ? -1.284 -2.626 9.201 1.00 98.44 83 LEU A C 1
ATOM 663 O O . LEU A 1 83 ? -2.205 -2.635 10.011 1.00 98.44 83 LEU A O 1
ATOM 667 N N . ALA A 1 84 ? -1.155 -3.565 8.263 1.00 98.06 84 ALA A N 1
ATOM 668 C CA . ALA A 1 84 ? -2.066 -4.695 8.132 1.00 98.06 84 ALA A CA 1
ATOM 669 C C . ALA A 1 84 ? -2.009 -5.647 9.329 1.00 98.06 84 ALA A C 1
ATOM 671 O O . ALA A 1 84 ? -3.059 -6.070 9.812 1.00 98.06 84 ALA A O 1
ATOM 672 N N . ALA A 1 85 ? -0.812 -5.928 9.850 1.00 97.94 85 ALA A N 1
ATOM 673 C CA . ALA A 1 85 ? -0.661 -6.699 11.080 1.00 97.94 85 ALA A CA 1
ATOM 674 C C . ALA A 1 85 ? -1.320 -5.979 12.269 1.00 97.94 85 ALA A C 1
ATOM 676 O O . ALA A 1 85 ? -2.134 -6.566 12.972 1.00 97.94 85 ALA A O 1
ATOM 677 N N . GLN A 1 86 ? -1.057 -4.679 12.436 1.00 98.06 86 GLN A N 1
ATOM 678 C CA . GLN A 1 86 ? -1.672 -3.870 13.497 1.00 98.06 86 GLN A CA 1
ATOM 679 C C . GLN A 1 86 ? -3.198 -3.771 13.361 1.00 98.06 86 GLN A C 1
ATOM 681 O O . GLN A 1 86 ? -3.905 -3.752 14.362 1.00 98.06 86 GLN A O 1
ATOM 686 N N . ALA A 1 87 ? -3.723 -3.731 12.135 1.00 97.00 87 ALA A N 1
ATOM 687 C CA . ALA A 1 87 ? -5.157 -3.695 11.863 1.00 97.00 87 ALA A CA 1
ATOM 688 C C . ALA A 1 87 ? -5.888 -4.985 12.262 1.00 97.00 87 ALA A C 1
ATOM 690 O O . ALA A 1 87 ? -7.103 -4.948 12.456 1.00 97.00 87 ALA A O 1
ATOM 691 N N . ALA A 1 88 ? -5.172 -6.106 12.371 1.00 94.81 88 ALA A N 1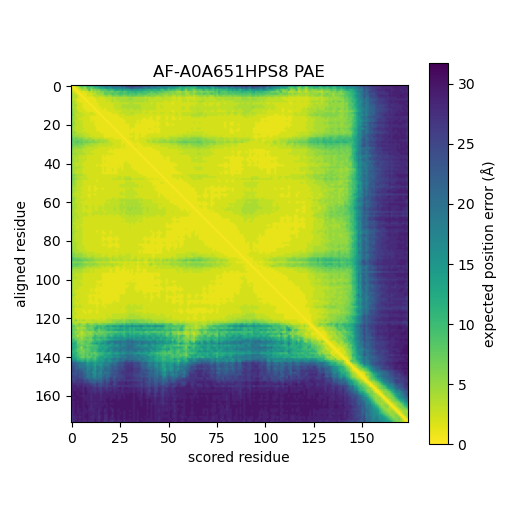
ATOM 692 C CA . ALA A 1 88 ? -5.721 -7.379 12.824 1.00 94.81 88 ALA A CA 1
ATOM 693 C C . ALA A 1 88 ? -5.776 -7.502 14.358 1.00 94.81 88 ALA A C 1
ATOM 695 O O . ALA A 1 88 ? -6.431 -8.412 14.867 1.00 94.81 88 ALA A O 1
ATOM 696 N N . GLU A 1 89 ? -5.123 -6.598 15.095 1.00 95.88 89 GLU A N 1
ATOM 697 C CA . GLU A 1 89 ? -5.079 -6.651 16.554 1.00 95.88 89 GLU A CA 1
ATOM 698 C C . GLU A 1 89 ? -6.406 -6.211 17.200 1.00 95.88 89 GLU A C 1
ATOM 700 O O . GLU A 1 89 ? -7.062 -5.266 16.732 1.00 95.88 89 GLU A O 1
ATOM 705 N N . PRO A 1 90 ? -6.807 -6.834 18.326 1.00 93.12 90 PRO A N 1
ATOM 706 C CA . PRO A 1 90 ? -7.983 -6.416 19.075 1.00 93.12 90 PRO A CA 1
ATOM 707 C C . PRO A 1 90 ? -7.916 -4.939 19.475 1.00 93.12 90 PRO A C 1
ATOM 709 O O . PRO A 1 90 ? -6.932 -4.462 20.038 1.00 93.12 90 PRO A O 1
ATOM 712 N N . GLY A 1 91 ? -9.000 -4.205 19.222 1.00 92.25 91 GLY A N 1
ATOM 713 C CA . GLY A 1 91 ? -9.105 -2.797 19.601 1.00 92.25 91 GLY A CA 1
ATOM 714 C C . GLY A 1 91 ? -8.410 -1.816 18.652 1.00 92.25 91 GLY A C 1
ATOM 715 O O . GLY A 1 91 ? -8.456 -0.617 18.918 1.00 92.25 91 GLY A O 1
ATOM 716 N N . ALA A 1 92 ? -7.844 -2.262 17.524 1.00 93.75 92 ALA A N 1
ATOM 717 C CA . ALA A 1 92 ? -7.282 -1.368 16.506 1.00 93.75 92 ALA A CA 1
ATOM 718 C C . ALA A 1 92 ? -8.287 -0.290 16.042 1.00 93.75 92 ALA A C 1
ATOM 720 O O . ALA A 1 92 ? -7.937 0.882 15.880 1.00 93.75 92 ALA A O 1
ATOM 721 N N . ALA A 1 93 ? -9.569 -0.651 15.924 1.00 93.75 93 ALA A N 1
ATOM 722 C CA . ALA A 1 93 ? -10.648 0.270 15.572 1.00 93.75 93 ALA A CA 1
ATOM 723 C C . ALA A 1 93 ? -10.979 1.308 16.656 1.00 93.75 93 ALA A C 1
ATOM 725 O O . ALA A 1 93 ? -11.704 2.264 16.384 1.00 93.75 93 ALA A O 1
ATOM 726 N N . LEU A 1 94 ? -10.479 1.165 17.887 1.00 95.06 94 LEU A N 1
ATOM 727 C CA . LEU A 1 94 ? -10.687 2.162 18.943 1.00 95.06 94 LEU A CA 1
ATOM 728 C C . LEU A 1 94 ? -9.884 3.441 18.695 1.00 95.06 94 LEU A C 1
ATOM 730 O O . LEU A 1 94 ? -10.179 4.459 19.315 1.00 95.06 94 LEU A O 1
ATOM 734 N N . ASN A 1 95 ? -8.908 3.407 17.782 1.00 97.19 95 ASN A N 1
ATOM 735 C CA . ASN A 1 95 ? -8.099 4.555 17.400 1.00 97.19 95 ASN A CA 1
ATOM 736 C C . ASN A 1 95 ? -8.502 5.080 16.002 1.00 97.19 95 ASN A C 1
ATOM 738 O O . ASN A 1 95 ? -8.019 4.568 14.990 1.00 97.19 95 ASN A O 1
ATOM 742 N N . PRO A 1 96 ? -9.338 6.135 15.915 1.00 97.69 96 PRO A N 1
ATOM 743 C CA . PRO A 1 96 ? -9.708 6.777 14.652 1.00 97.69 96 PRO A CA 1
ATOM 744 C C . PRO A 1 96 ? -8.516 7.180 13.781 1.00 97.69 96 PRO A C 1
ATOM 746 O O . PRO A 1 96 ? -8.529 6.957 12.571 1.00 97.69 96 PRO A O 1
ATOM 749 N N . ALA A 1 97 ? -7.467 7.735 14.396 1.00 98.25 97 ALA A N 1
ATOM 750 C CA . ALA A 1 97 ? -6.289 8.212 13.679 1.00 98.25 97 ALA A CA 1
ATOM 751 C C . ALA A 1 97 ? -5.500 7.057 13.049 1.00 98.25 97 ALA A C 1
ATOM 753 O O . ALA A 1 97 ? -4.934 7.216 11.968 1.00 98.25 97 ALA A O 1
ATOM 754 N N . PHE A 1 98 ? -5.493 5.882 13.687 1.00 98.44 98 PHE A N 1
ATOM 755 C CA . PHE A 1 98 ? -4.907 4.678 13.105 1.00 98.44 98 PHE A CA 1
ATOM 756 C C . PHE A 1 98 ? -5.683 4.227 11.862 1.00 98.44 98 PHE A C 1
ATOM 758 O O . PHE A 1 98 ? -5.077 4.047 10.810 1.00 98.44 98 PHE A O 1
ATOM 765 N N . VAL A 1 99 ? -7.014 4.126 11.940 1.00 98.50 99 VAL A N 1
ATOM 766 C CA . VAL A 1 99 ? -7.855 3.730 10.792 1.00 98.50 99 VAL A CA 1
ATOM 767 C C . VAL A 1 99 ? -7.678 4.690 9.615 1.00 98.50 99 VAL A C 1
ATOM 769 O O . VAL A 1 99 ? -7.513 4.261 8.471 1.00 98.50 99 VAL A O 1
ATOM 772 N N . GLU A 1 100 ? -7.639 5.994 9.896 1.00 98.56 100 GLU A N 1
ATOM 773 C CA . GLU A 1 100 ? -7.353 7.004 8.880 1.00 98.56 100 GLU A CA 1
ATOM 774 C C . GLU A 1 100 ? -5.953 6.834 8.279 1.00 98.56 100 GLU A C 1
ATOM 776 O O . GLU A 1 100 ? -5.800 6.938 7.061 1.00 98.56 100 GLU A O 1
ATOM 781 N N . LYS A 1 101 ? -4.939 6.541 9.109 1.00 98.62 101 LYS A N 1
ATOM 782 C CA . LYS A 1 101 ? -3.572 6.285 8.646 1.00 98.62 101 LYS A CA 1
ATOM 783 C C . LYS A 1 101 ? -3.539 5.114 7.665 1.00 98.62 101 LYS A C 1
ATOM 785 O O . LYS A 1 101 ? -3.000 5.294 6.581 1.00 98.62 101 LYS A O 1
ATOM 790 N N . VAL A 1 102 ? -4.143 3.968 7.997 1.00 98.62 102 VAL A N 1
ATOM 791 C CA . VAL A 1 102 ? -4.174 2.798 7.095 1.00 98.62 102 VAL A CA 1
ATOM 792 C C . VAL A 1 102 ? -4.774 3.177 5.741 1.00 98.62 102 VAL A C 1
ATOM 794 O O . VAL A 1 102 ? -4.177 2.920 4.696 1.00 98.62 102 VAL A O 1
ATOM 797 N N . GLY A 1 103 ? -5.931 3.846 5.758 1.00 98.50 103 GLY A N 1
ATOM 798 C CA . GLY A 1 103 ? -6.608 4.259 4.533 1.00 98.50 103 GLY A CA 1
ATOM 799 C C . GLY A 1 103 ? -5.813 5.278 3.713 1.00 98.50 103 GLY A C 1
ATOM 800 O O . GLY A 1 10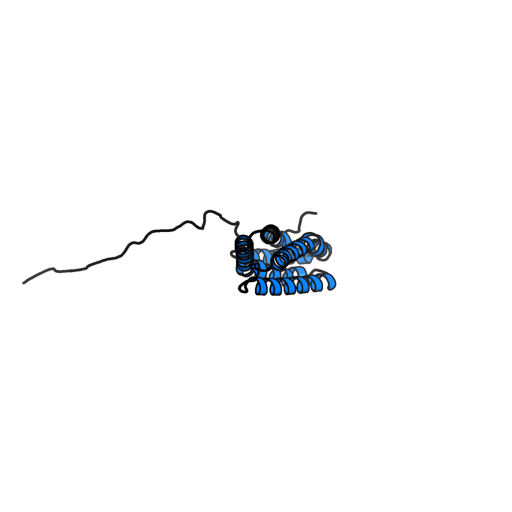3 ? 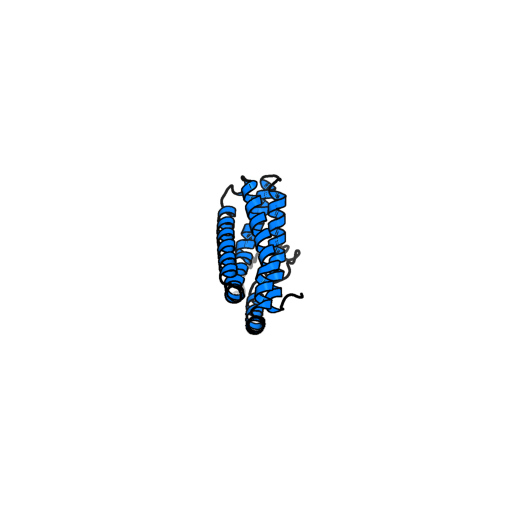-5.768 5.175 2.491 1.00 98.50 103 GLY A O 1
ATOM 801 N N . ARG A 1 104 ? -5.163 6.254 4.357 1.00 98.75 104 ARG A N 1
ATOM 802 C CA . ARG A 1 104 ? -4.323 7.244 3.667 1.00 98.75 104 ARG A CA 1
ATOM 803 C C . ARG A 1 104 ? -3.066 6.610 3.077 1.00 98.75 104 ARG A C 1
ATOM 805 O O . ARG A 1 104 ? -2.818 6.820 1.897 1.00 98.75 104 ARG A O 1
ATOM 812 N N . THR A 1 105 ? -2.330 5.806 3.846 1.00 98.69 105 THR A N 1
ATOM 813 C CA . THR A 1 105 ? -1.107 5.147 3.363 1.00 98.69 105 THR A CA 1
ATOM 814 C C . THR A 1 105 ? -1.406 4.268 2.149 1.00 98.69 105 THR A C 1
ATOM 816 O O . THR A 1 105 ? -0.723 4.393 1.140 1.00 98.69 105 THR A O 1
ATOM 819 N N . LEU A 1 106 ? -2.470 3.454 2.190 1.00 98.62 106 LEU A N 1
ATOM 820 C CA . LEU A 1 106 ? -2.851 2.616 1.046 1.00 98.62 106 LEU A CA 1
ATOM 821 C C . LEU A 1 106 ? -3.259 3.449 -0.177 1.00 98.62 106 LEU A C 1
ATOM 823 O O . LEU A 1 106 ? -2.887 3.125 -1.300 1.00 98.62 106 LEU A O 1
ATOM 827 N N . HIS A 1 107 ? -4.032 4.518 0.029 1.00 98.69 107 HIS A N 1
ATOM 828 C CA . HIS A 1 107 ? -4.439 5.400 -1.062 1.00 98.69 107 HIS A CA 1
ATOM 829 C C . HIS A 1 107 ? -3.232 6.060 -1.732 1.00 98.69 107 HIS A C 1
ATOM 831 O O . HIS A 1 107 ? -3.126 6.036 -2.956 1.00 98.69 107 HIS A O 1
ATOM 837 N N . ASP A 1 108 ? -2.358 6.680 -0.943 1.00 98.62 108 ASP A N 1
ATOM 838 C CA . ASP A 1 108 ? -1.260 7.492 -1.462 1.00 98.62 108 ASP A CA 1
ATOM 839 C C . ASP A 1 108 ? -0.218 6.625 -2.171 1.00 98.62 108 ASP A C 1
ATOM 841 O O . ASP A 1 108 ? 0.244 7.003 -3.247 1.00 98.62 108 ASP A O 1
ATOM 845 N N . HIS A 1 109 ? 0.043 5.433 -1.634 1.00 98.56 109 HIS A N 1
ATOM 846 C CA . HIS A 1 109 ? 0.868 4.408 -2.261 1.00 98.56 109 HIS A CA 1
ATOM 847 C C . HIS A 1 109 ? 0.342 4.013 -3.654 1.00 98.56 109 HIS A C 1
ATOM 849 O O . HIS A 1 109 ? 1.010 4.273 -4.653 1.00 98.56 109 HIS A O 1
ATOM 855 N N . ILE A 1 110 ? -0.914 3.554 -3.758 1.00 98.12 110 ILE A N 1
ATOM 856 C CA . ILE A 1 110 ? -1.515 3.162 -5.050 1.00 98.12 110 ILE A CA 1
ATOM 857 C C . ILE A 1 110 ? -1.518 4.333 -6.049 1.00 98.12 110 ILE A C 1
ATOM 859 O O . ILE A 1 110 ? -1.324 4.167 -7.255 1.00 98.12 110 ILE A O 1
ATOM 863 N N . ARG A 1 111 ? -1.772 5.562 -5.577 1.00 98.12 111 ARG A N 1
ATOM 864 C CA . ARG A 1 111 ? -1.749 6.747 -6.450 1.00 98.12 111 ARG A CA 1
ATOM 8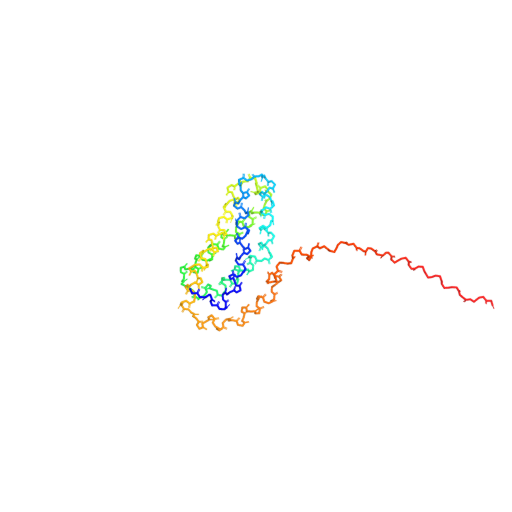65 C C . ARG A 1 111 ? -0.360 7.039 -6.986 1.00 98.12 111 ARG A C 1
ATOM 867 O O . ARG A 1 111 ? -0.264 7.463 -8.138 1.00 98.12 111 ARG A O 1
ATOM 874 N N . TRP A 1 112 ? 0.663 6.867 -6.162 1.00 98.38 112 TRP A N 1
ATOM 875 C CA . TRP A 1 112 ? 2.046 7.023 -6.574 1.00 98.38 112 TRP A CA 1
ATOM 876 C C . TRP A 1 112 ? 2.432 5.961 -7.607 1.00 98.38 112 TRP A C 1
ATOM 878 O O . TRP A 1 112 ? 2.972 6.310 -8.656 1.00 98.38 112 TRP A O 1
ATOM 888 N N . GLU A 1 113 ? 2.073 4.698 -7.385 1.00 97.38 113 GLU A N 1
ATOM 889 C CA . GLU A 1 113 ? 2.400 3.623 -8.324 1.00 97.38 113 GLU A CA 1
ATOM 890 C C . GLU A 1 113 ? 1.799 3.867 -9.706 1.00 97.38 113 GLU A C 1
ATOM 892 O O . GLU A 1 113 ? 2.492 3.847 -10.724 1.00 97.38 113 GLU A O 1
ATOM 897 N N . GLU A 1 114 ? 0.511 4.205 -9.738 1.00 95.56 114 GLU A N 1
ATOM 898 C CA . GLU A 1 114 ? -0.198 4.494 -10.977 1.00 95.56 114 GLU A CA 1
ATOM 899 C C . GLU A 1 114 ? 0.390 5.698 -11.728 1.00 95.56 114 GLU A C 1
ATOM 901 O O . GLU A 1 114 ? 0.463 5.686 -12.961 1.00 95.56 114 GLU A O 1
ATOM 906 N N . ARG A 1 115 ? 0.758 6.764 -11.015 1.00 95.62 115 ARG A N 1
ATOM 907 C CA . ARG A 1 115 ? 1.139 8.044 -11.633 1.00 95.62 115 ARG A CA 1
ATOM 908 C C . ARG A 1 115 ? 2.620 8.173 -11.927 1.00 95.62 115 ARG A C 1
ATOM 910 O O . ARG A 1 115 ? 2.968 8.963 -12.785 1.00 95.62 115 ARG A O 1
ATOM 917 N N . GLU A 1 116 ? 3.470 7.467 -11.197 1.00 96.62 116 GLU A N 1
ATOM 918 C CA . GLU A 1 116 ? 4.915 7.672 -11.266 1.00 96.62 116 GLU A CA 1
ATOM 919 C C . GLU A 1 116 ? 5.636 6.356 -11.538 1.00 96.62 116 GLU A C 1
ATOM 921 O O . GLU A 1 116 ? 6.344 6.248 -12.536 1.00 96.62 116 GLU A O 1
ATOM 926 N N . LEU A 1 117 ? 5.427 5.330 -10.706 1.00 96.19 117 LEU A N 1
ATOM 927 C CA . LEU A 1 117 ? 6.172 4.072 -10.819 1.00 96.19 117 LEU A CA 1
ATOM 928 C C . LEU A 1 117 ? 5.901 3.363 -12.150 1.00 96.19 117 LEU A C 1
ATOM 930 O O . LEU A 1 117 ? 6.824 2.990 -12.873 1.00 96.19 117 LEU A O 1
ATOM 934 N N . PHE A 1 118 ? 4.625 3.182 -12.487 1.00 94.56 118 PHE A N 1
ATOM 935 C CA . PHE A 1 118 ? 4.226 2.491 -13.705 1.00 94.56 118 PHE A CA 1
ATOM 936 C C . PHE A 1 118 ? 4.524 3.329 -14.948 1.00 94.56 118 PHE A C 1
ATOM 938 O O . PHE A 1 118 ? 4.770 2.764 -16.008 1.00 94.56 118 PHE A O 1
ATOM 945 N N . GLU A 1 119 ? 4.486 4.661 -14.863 1.00 93.44 119 GLU A N 1
ATOM 946 C CA . GLU A 1 119 ? 4.919 5.528 -15.968 1.00 93.44 119 GLU A CA 1
ATOM 947 C C . GLU A 1 119 ? 6.423 5.357 -16.219 1.00 93.44 119 GLU A C 1
ATOM 949 O O . GLU A 1 119 ? 6.811 4.986 -17.325 1.00 93.44 119 GLU A O 1
ATOM 954 N N . ALA A 1 120 ? 7.247 5.439 -15.171 1.00 93.19 120 ALA A N 1
ATOM 955 C CA . ALA A 1 120 ? 8.690 5.240 -15.270 1.00 93.19 120 ALA A CA 1
ATOM 956 C C . ALA A 1 120 ? 9.077 3.850 -15.805 1.00 93.19 120 ALA A C 1
ATOM 958 O O . ALA A 1 120 ? 9.985 3.740 -16.631 1.00 93.19 120 ALA A O 1
ATOM 959 N N . ALA A 1 121 ? 8.381 2.789 -15.379 1.00 91.81 121 ALA A N 1
ATOM 960 C CA . ALA A 1 121 ? 8.616 1.434 -15.884 1.00 91.81 121 ALA A CA 1
ATOM 961 C C . ALA A 1 121 ? 8.356 1.326 -17.399 1.00 91.81 121 ALA A C 1
ATOM 963 O O . ALA A 1 121 ? 9.129 0.691 -18.116 1.00 91.81 121 ALA A O 1
ATOM 964 N N . GLN A 1 122 ? 7.295 1.974 -17.896 1.00 90.62 122 GLN A N 1
ATOM 965 C CA . GLN A 1 122 ? 6.945 1.980 -19.323 1.00 90.62 122 GLN A CA 1
ATOM 966 C C . GLN A 1 122 ? 7.931 2.785 -20.168 1.00 90.62 122 GLN A C 1
ATOM 968 O O . GLN A 1 122 ? 8.211 2.403 -21.300 1.00 90.62 122 GLN A O 1
ATOM 973 N N . GLU A 1 123 ? 8.449 3.888 -19.633 1.00 89.12 123 GLU A N 1
ATOM 974 C CA . GLU A 1 123 ? 9.428 4.722 -20.333 1.00 89.12 123 GLU A CA 1
ATOM 975 C C . GLU A 1 123 ? 10.818 4.078 -20.372 1.00 89.12 123 GLU A C 1
ATOM 977 O O . GLU A 1 123 ? 11.525 4.186 -21.372 1.00 89.12 123 GLU A O 1
ATOM 982 N N . THR A 1 124 ? 11.210 3.401 -19.291 1.00 86.56 124 THR A N 1
ATOM 983 C CA . THR A 1 124 ? 12.576 2.884 -19.129 1.00 86.56 124 THR A CA 1
ATOM 984 C C . THR A 1 124 ? 12.771 1.526 -19.797 1.00 86.56 124 THR A C 1
ATOM 986 O O . THR A 1 124 ? 13.846 1.260 -20.334 1.00 86.56 124 THR A O 1
ATOM 989 N N . ALA A 1 125 ? 11.763 0.648 -19.751 1.00 83.56 125 ALA A N 1
ATOM 990 C CA . ALA A 1 125 ? 11.925 -0.748 -20.151 1.00 83.56 125 ALA A CA 1
ATOM 991 C C . ALA A 1 125 ? 10.708 -1.329 -20.908 1.00 83.56 125 ALA A C 1
ATOM 993 O O . ALA A 1 125 ? 10.185 -2.372 -20.502 1.00 83.56 125 ALA A O 1
ATOM 994 N N . PRO A 1 126 ? 10.263 -0.709 -22.020 1.00 81.88 126 PRO A N 1
ATOM 995 C CA . PRO A 1 126 ? 9.123 -1.204 -22.798 1.00 81.88 126 PRO A CA 1
ATOM 996 C C . PRO A 1 126 ? 9.345 -2.635 -23.321 1.00 81.88 126 PRO A C 1
ATOM 998 O O . PRO A 1 126 ? 8.516 -3.507 -23.076 1.00 81.88 126 PRO A O 1
ATOM 1001 N N . ASP A 1 127 ? 10.514 -2.930 -23.901 1.00 80.50 127 ASP A N 1
ATOM 1002 C CA . ASP A 1 127 ? 10.830 -4.268 -24.432 1.00 80.50 127 ASP A CA 1
ATOM 1003 C C . ASP A 1 127 ? 10.839 -5.357 -23.339 1.00 80.50 127 ASP A C 1
ATOM 1005 O O . ASP A 1 127 ? 10.498 -6.518 -23.578 1.00 80.50 127 ASP A O 1
ATOM 1009 N N . ALA A 1 128 ? 11.224 -4.995 -22.110 1.00 80.06 128 ALA A N 1
ATOM 1010 C CA . ALA A 1 128 ? 11.208 -5.918 -20.978 1.00 80.06 128 ALA A CA 1
ATOM 1011 C C . ALA A 1 128 ? 9.779 -6.181 -20.478 1.00 80.06 128 ALA A C 1
ATOM 1013 O O . ALA A 1 128 ? 9.468 -7.304 -20.078 1.00 80.06 128 ALA A O 1
ATOM 1014 N N . LEU A 1 129 ? 8.900 -5.173 -20.521 1.00 79.75 129 LEU A N 1
ATOM 1015 C CA . LEU A 1 129 ? 7.477 -5.343 -20.219 1.00 79.75 129 LEU A CA 1
ATOM 1016 C C . LEU A 1 129 ? 6.791 -6.248 -21.247 1.00 79.75 129 LEU A C 1
ATOM 1018 O O . LEU A 1 129 ? 5.986 -7.096 -20.854 1.00 79.75 129 LEU A O 1
ATOM 1022 N N . ASP A 1 130 ? 7.127 -6.121 -22.531 1.00 77.81 130 ASP A N 1
ATOM 1023 C CA . ASP A 1 130 ? 6.628 -7.017 -23.580 1.00 77.81 130 ASP A CA 1
ATOM 1024 C C . ASP A 1 130 ? 7.048 -8.472 -23.329 1.00 77.81 130 ASP A C 1
ATOM 1026 O O . ASP A 1 130 ? 6.220 -9.384 -23.367 1.00 77.81 130 ASP A O 1
ATOM 1030 N N . ALA A 1 131 ? 8.315 -8.702 -22.973 1.00 77.81 131 ALA A N 1
ATOM 1031 C CA . ALA A 1 131 ? 8.820 -10.043 -22.669 1.00 77.81 131 ALA A CA 1
ATOM 1032 C C . ALA A 1 131 ? 8.162 -10.685 -21.429 1.00 77.81 131 ALA A C 1
ATOM 1034 O O . ALA A 1 131 ? 8.077 -11.912 -21.334 1.00 77.81 131 ALA A O 1
ATOM 1035 N N . LEU A 1 132 ? 7.695 -9.872 -20.476 1.00 77.25 132 LEU A N 1
ATOM 1036 C CA . LEU A 1 132 ? 7.048 -10.332 -19.242 1.00 77.25 132 LEU A CA 1
ATOM 1037 C C . LEU A 1 132 ? 5.540 -10.563 -19.386 1.00 77.25 132 LEU A C 1
ATOM 1039 O O . LEU A 1 132 ? 4.958 -11.234 -18.533 1.00 77.25 132 LEU A O 1
ATOM 1043 N N . HIS A 1 133 ? 4.918 -10.069 -20.457 1.00 71.69 133 HIS A N 1
ATOM 1044 C CA . HIS A 1 133 ? 3.480 -10.182 -20.705 1.00 71.69 133 HIS A CA 1
ATOM 1045 C C . HIS A 1 133 ? 2.908 -11.602 -20.478 1.00 71.69 133 HIS A C 1
ATOM 1047 O O . HIS A 1 133 ? 2.004 -11.738 -19.650 1.00 71.69 133 HIS A O 1
ATOM 1053 N N . PRO A 1 134 ? 3.449 -12.688 -21.078 1.00 66.75 134 PRO A N 1
ATOM 1054 C CA . PRO A 1 134 ? 2.884 -14.031 -20.895 1.00 66.75 134 PRO A CA 1
ATOM 1055 C C . PRO A 1 134 ? 3.026 -14.568 -19.462 1.00 66.75 134 PRO A C 1
ATOM 1057 O O . PRO A 1 134 ? 2.220 -15.385 -19.022 1.00 66.75 134 PRO A O 1
ATOM 1060 N N . VAL A 1 135 ? 4.044 -14.122 -18.719 1.00 69.00 135 VAL A N 1
ATOM 1061 C CA . VAL A 1 135 ? 4.259 -14.525 -17.321 1.00 69.00 135 VAL A CA 1
ATOM 1062 C C . VAL A 1 135 ? 3.224 -13.859 -16.418 1.00 69.00 135 VAL A C 1
ATOM 1064 O O . VAL A 1 135 ? 2.684 -14.501 -15.521 1.00 69.00 135 VAL A O 1
ATOM 1067 N N . ILE A 1 136 ? 2.930 -12.582 -16.662 1.00 67.19 136 ILE A N 1
ATOM 1068 C CA . ILE A 1 136 ? 1.950 -11.816 -15.888 1.00 67.19 136 ILE A CA 1
ATOM 1069 C C . ILE A 1 136 ? 0.539 -12.352 -16.105 1.00 67.19 136 ILE A C 1
ATOM 1071 O O . ILE A 1 136 ? -0.168 -12.597 -15.127 1.00 67.19 136 ILE A O 1
ATOM 1075 N N . ASP A 1 137 ? 0.155 -12.611 -17.353 1.00 67.31 137 ASP A N 1
ATOM 1076 C CA . ASP A 1 137 ? -1.155 -13.187 -17.663 1.00 67.31 137 ASP A CA 1
ATOM 1077 C C . ASP A 1 137 ? -1.392 -14.511 -16.931 1.00 67.31 137 ASP A C 1
ATOM 1079 O O . ASP A 1 137 ? -2.459 -14.725 -16.355 1.00 67.31 137 ASP A O 1
ATOM 1083 N N . ASP A 1 138 ? -0.378 -15.376 -16.876 1.00 68.06 138 ASP A N 1
ATOM 1084 C CA . ASP A 1 138 ? -0.445 -16.652 -16.167 1.00 68.06 138 ASP A CA 1
ATOM 1085 C C . ASP A 1 138 ? -0.591 -16.479 -14.643 1.00 68.06 138 ASP A C 1
ATOM 1087 O O . ASP A 1 138 ? -1.412 -17.149 -14.010 1.00 68.06 138 ASP A O 1
ATOM 1091 N N . ILE A 1 139 ? 0.143 -15.537 -14.043 1.00 68.06 139 ILE A N 1
ATOM 1092 C CA . ILE A 1 139 ? 0.033 -15.233 -12.608 1.00 68.06 139 ILE A CA 1
ATOM 1093 C C . ILE A 1 139 ? -1.369 -14.722 -12.263 1.00 68.06 139 ILE A C 1
ATOM 1095 O O . ILE A 1 139 ? -1.972 -15.195 -11.294 1.00 68.06 139 ILE A O 1
ATOM 1099 N N . HIS A 1 140 ? -1.920 -13.803 -13.059 1.00 65.06 140 HIS A N 1
ATOM 1100 C CA . HIS A 1 140 ? -3.265 -13.281 -12.815 1.00 65.06 140 HIS A CA 1
ATOM 1101 C C . HIS A 1 140 ? -4.358 -14.311 -13.113 1.00 65.06 140 HIS A C 1
ATOM 1103 O O . HIS A 1 140 ? -5.355 -14.351 -12.389 1.00 65.06 140 HIS A O 1
ATOM 1109 N N . ALA A 1 141 ? -4.177 -15.177 -14.115 1.00 63.91 141 ALA A N 1
ATOM 1110 C CA . ALA A 1 141 ? -5.115 -16.256 -14.420 1.00 63.91 141 ALA A CA 1
ATOM 1111 C C . ALA A 1 141 ? -5.203 -17.295 -13.288 1.00 63.91 141 ALA A C 1
ATOM 1113 O O . ALA A 1 141 ? -6.270 -17.859 -13.041 1.00 63.91 141 ALA A O 1
ATOM 1114 N N . ARG A 1 142 ? -4.098 -17.533 -12.570 1.00 63.12 142 ARG A N 1
ATOM 1115 C CA . ARG A 1 142 ? -4.029 -18.503 -11.463 1.00 63.12 142 ARG A CA 1
ATOM 1116 C C . ARG A 1 142 ? -4.492 -17.950 -10.112 1.00 63.12 142 ARG A C 1
ATOM 1118 O O . ARG A 1 142 ? -4.654 -18.731 -9.173 1.00 63.12 142 ARG A O 1
ATOM 1125 N N . ARG A 1 143 ? -4.723 -16.638 -9.972 1.00 62.00 143 ARG A N 1
ATOM 1126 C CA . ARG A 1 143 ? -5.167 -16.030 -8.706 1.00 62.00 143 ARG A CA 1
ATOM 1127 C C . ARG A 1 143 ? -6.696 -15.936 -8.611 1.00 62.00 143 ARG A C 1
ATOM 1129 O O . ARG A 1 143 ? -7.320 -15.285 -9.441 1.00 62.00 143 ARG A O 1
ATOM 1136 N N . PRO A 1 144 ? -7.330 -16.466 -7.549 1.00 50.72 144 PRO A N 1
ATOM 1137 C CA . PRO A 1 144 ? -8.787 -16.429 -7.384 1.00 50.72 144 PRO A CA 1
ATOM 1138 C C . PRO A 1 144 ? -9.377 -15.039 -7.041 1.00 50.72 144 PRO A C 1
ATOM 1140 O O . PRO A 1 144 ? -10.555 -14.956 -6.708 1.00 50.72 144 PRO A O 1
ATOM 1143 N N . GLY A 1 145 ? -8.596 -13.952 -7.118 1.00 51.53 145 GLY A N 1
ATOM 1144 C CA . GLY A 1 145 ? -9.029 -12.564 -6.868 1.00 51.53 145 GLY A CA 1
ATOM 1145 C C . GLY A 1 145 ? -9.165 -11.687 -8.122 1.00 51.53 145 GLY A C 1
ATOM 1146 O O . GLY A 1 145 ? -9.657 -10.563 -8.026 1.00 51.53 145 GLY A O 1
ATOM 1147 N N . SER A 1 146 ? -8.766 -12.184 -9.298 1.00 45.28 146 SER A N 1
ATOM 1148 C CA . SER A 1 146 ? -8.862 -11.475 -10.586 1.00 45.28 146 SER A CA 1
ATOM 1149 C C . SER A 1 146 ? -10.215 -11.667 -11.285 1.00 45.28 146 SER A C 1
ATOM 1151 O O . SER A 1 146 ? -10.525 -10.963 -12.249 1.00 45.28 146 SER A O 1
ATOM 1153 N N . ARG A 1 147 ? -11.061 -12.583 -10.787 1.00 45.00 147 ARG A N 1
ATOM 1154 C CA . ARG A 1 147 ? -12.457 -12.685 -11.228 1.00 45.00 147 ARG A CA 1
ATOM 1155 C C . ARG A 1 147 ? -13.229 -11.442 -10.769 1.00 45.00 147 ARG A C 1
ATOM 1157 O O . ARG A 1 147 ? -13.047 -11.013 -9.624 1.00 45.00 147 ARG A O 1
ATOM 1164 N N . PRO A 1 148 ? -14.077 -10.849 -11.630 1.00 37.31 148 PRO A N 1
ATOM 1165 C CA . PRO A 1 148 ? -14.956 -9.766 -11.213 1.00 37.31 148 PRO A CA 1
ATOM 1166 C C . PRO A 1 148 ? -15.761 -10.215 -9.990 1.00 37.31 148 PRO A C 1
ATOM 1168 O O . PRO A 1 148 ? -16.221 -11.353 -9.926 1.00 37.31 148 PRO A O 1
ATOM 1171 N N . TYR A 1 149 ? -15.865 -9.326 -9.001 1.00 40.97 149 TYR A N 1
ATOM 1172 C CA . TYR A 1 149 ? -16.693 -9.537 -7.819 1.00 40.97 149 TYR A CA 1
ATOM 1173 C C . TYR A 1 149 ? -18.129 -9.812 -8.273 1.00 40.97 149 TYR A C 1
ATOM 1175 O O . TYR A 1 149 ? -18.765 -8.931 -8.851 1.00 40.97 149 TYR A O 1
ATOM 1183 N N . ASP A 1 150 ? -18.599 -11.034 -8.035 1.00 37.16 150 ASP A N 1
ATOM 1184 C CA . ASP A 1 150 ? -19.990 -11.420 -8.220 1.00 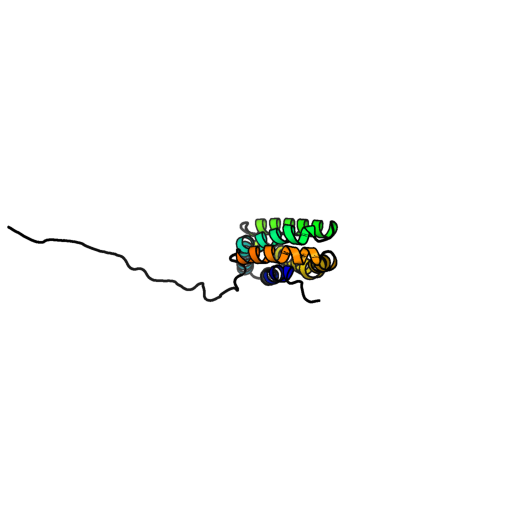37.16 150 ASP A CA 1
ATOM 1185 C C . ASP A 1 150 ? -20.731 -11.204 -6.888 1.00 37.16 150 ASP A C 1
ATOM 1187 O O . ASP A 1 150 ? -20.454 -11.919 -5.918 1.00 37.16 150 ASP A O 1
ATOM 1191 N N . PRO A 1 151 ? -21.624 -10.203 -6.791 1.00 35.81 151 PRO A N 1
ATOM 1192 C CA . PRO A 1 151 ? -22.407 -9.969 -5.583 1.00 35.81 151 PRO A CA 1
ATOM 1193 C C . PRO A 1 151 ? -23.438 -11.078 -5.296 1.00 35.81 151 PRO A C 1
ATOM 1195 O O . PRO A 1 151 ? -23.935 -11.131 -4.173 1.00 35.81 151 PRO A O 1
ATOM 1198 N N . GLU A 1 152 ? -23.746 -11.958 -6.257 1.00 34.84 152 GLU A N 1
ATOM 1199 C CA . GLU A 1 152 ? -24.779 -13.004 -6.150 1.00 34.84 152 GLU A CA 1
ATOM 1200 C C . GLU A 1 152 ? -24.217 -14.368 -5.696 1.00 34.84 152 GLU A C 1
ATOM 1202 O O . GLU A 1 152 ? -24.957 -15.213 -5.196 1.00 34.84 152 GLU A O 1
ATOM 1207 N N . ALA A 1 153 ? -22.898 -14.587 -5.767 1.00 45.16 153 ALA A N 1
ATOM 1208 C CA . ALA A 1 153 ? -22.263 -15.883 -5.471 1.00 45.16 153 ALA A CA 1
ATOM 1209 C C . ALA A 1 153 ? -22.246 -16.286 -3.973 1.00 45.16 153 ALA A C 1
ATOM 1211 O O . ALA A 1 153 ? -21.571 -17.239 -3.584 1.00 45.16 153 ALA A O 1
ATOM 1212 N N . GLY A 1 154 ? -22.957 -15.552 -3.112 1.00 39.59 154 GLY A N 1
ATOM 1213 C CA . GLY A 1 154 ? -22.995 -15.746 -1.660 1.00 39.59 154 GLY A CA 1
ATOM 1214 C C . GLY A 1 154 ? -24.313 -16.282 -1.097 1.00 39.59 154 GLY A C 1
ATOM 1215 O O . GLY A 1 154 ? -24.463 -16.295 0.125 1.00 39.59 154 GLY A O 1
ATOM 1216 N N . CYS A 1 155 ? -25.274 -16.696 -1.929 1.00 31.09 155 CYS A N 1
ATOM 1217 C CA . CYS A 1 155 ? -26.585 -17.143 -1.451 1.00 31.09 155 CYS A CA 1
ATOM 1218 C C . CYS A 1 155 ? -26.991 -18.520 -1.996 1.00 31.09 155 CYS A C 1
ATOM 1220 O O . CYS A 1 155 ? -27.963 -18.653 -2.725 1.00 31.09 155 CYS A O 1
ATOM 1222 N N . GLU A 1 156 ? -26.288 -19.568 -1.568 1.00 30.97 156 GLU A N 1
ATOM 1223 C CA . GLU A 1 156 ? -26.881 -20.907 -1.491 1.00 30.97 156 GLU A CA 1
ATOM 1224 C C . GLU A 1 156 ? -26.823 -21.380 -0.036 1.00 30.97 156 GLU A C 1
ATOM 1226 O O . GLU A 1 156 ? -25.878 -22.014 0.428 1.00 30.97 156 GLU A O 1
ATOM 1231 N N . VAL A 1 157 ? -27.857 -20.999 0.716 1.00 38.69 157 VAL A N 1
ATOM 1232 C CA . VAL A 1 157 ? -28.216 -21.638 1.981 1.00 38.69 157 VAL A CA 1
ATOM 1233 C C . VAL A 1 157 ? -29.361 -22.600 1.691 1.00 38.69 157 VAL A C 1
ATOM 1235 O O . VAL A 1 157 ? -30.459 -22.159 1.366 1.00 38.69 157 VAL A O 1
ATOM 1238 N N . GLY A 1 158 ? -29.130 -23.891 1.931 1.00 32.41 158 GLY A N 1
ATOM 1239 C CA . GLY A 1 158 ? -30.181 -24.804 2.382 1.00 32.41 158 GLY A CA 1
ATOM 1240 C C . GLY A 1 158 ? -30.448 -26.021 1.499 1.00 32.41 158 GLY A C 1
ATOM 1241 O O . GLY A 1 158 ? -30.880 -25.897 0.362 1.00 32.41 158 GLY A O 1
ATOM 1242 N N . GLY A 1 159 ? -30.297 -27.203 2.101 1.00 30.98 159 GLY A N 1
ATOM 1243 C CA . GLY A 1 159 ? -30.827 -28.459 1.574 1.00 30.98 159 GLY A CA 1
ATOM 1244 C C . GLY A 1 159 ? -30.267 -29.688 2.286 1.00 30.98 159 GLY A C 1
ATOM 1245 O O . GLY A 1 159 ? -29.431 -30.384 1.729 1.00 30.98 159 GLY A O 1
ATOM 1246 N N . ARG A 1 160 ? -30.687 -29.932 3.537 1.00 38.62 160 ARG A N 1
ATOM 1247 C CA . ARG A 1 160 ? -30.538 -31.243 4.196 1.00 38.62 160 ARG A CA 1
ATOM 1248 C C . ARG A 1 160 ? -31.360 -32.273 3.430 1.00 38.62 160 ARG A C 1
ATOM 1250 O O . ARG A 1 160 ? -32.535 -31.993 3.231 1.00 38.62 160 ARG A O 1
ATOM 1257 N N . GLU A 1 161 ? -30.824 -33.471 3.224 1.00 35.66 161 GLU A N 1
ATOM 1258 C CA . GLU A 1 161 ? -31.619 -34.701 3.307 1.00 35.66 161 GLU A CA 1
ATOM 1259 C C . GLU A 1 161 ? -30.836 -35.764 4.088 1.00 35.66 161 GLU A C 1
ATOM 1261 O O . GLU A 1 161 ? -29.668 -36.048 3.821 1.00 35.66 161 GLU A O 1
ATOM 1266 N N . GLU A 1 162 ? -31.484 -36.249 5.147 1.00 41.06 162 GLU A N 1
ATOM 1267 C CA . GLU A 1 162 ? -31.076 -37.372 5.981 1.00 41.06 162 GLU A CA 1
ATOM 1268 C C . GLU A 1 162 ? -31.347 -38.673 5.217 1.00 41.06 162 GLU A C 1
ATOM 1270 O O . GLU A 1 162 ? -32.490 -38.966 4.876 1.00 41.06 162 GLU A O 1
ATOM 1275 N N . GLU A 1 163 ? -30.319 -39.482 4.983 1.00 37.12 163 GLU A N 1
ATOM 1276 C CA . GLU A 1 163 ? -30.485 -40.856 4.501 1.00 37.12 163 GLU A CA 1
ATOM 1277 C C . GLU A 1 163 ? -30.714 -41.785 5.705 1.00 37.12 163 GLU A C 1
ATOM 1279 O O . GLU A 1 163 ? -29.780 -42.273 6.344 1.00 37.12 163 GLU A O 1
ATOM 1284 N N . ALA A 1 164 ? -31.989 -42.007 6.029 1.00 44.78 164 ALA A N 1
ATOM 1285 C CA . ALA A 1 164 ? -32.449 -43.145 6.815 1.00 44.78 164 ALA A CA 1
ATOM 1286 C C . ALA A 1 164 ? -32.846 -44.271 5.845 1.00 44.78 164 ALA A C 1
ATOM 1288 O 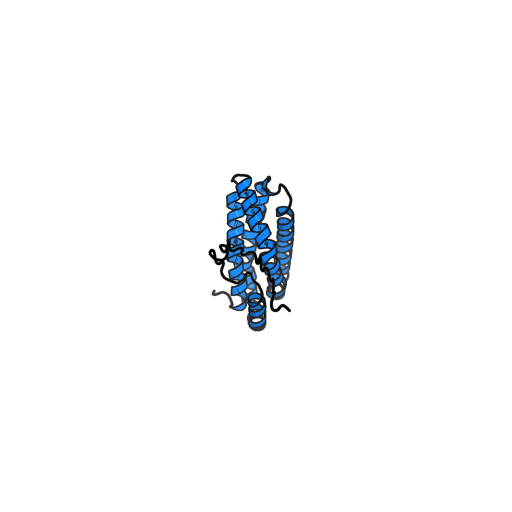O . ALA A 1 164 ? -33.976 -44.322 5.364 1.00 44.78 164 ALA A O 1
ATOM 1289 N N . GLY A 1 165 ? -31.906 -45.169 5.545 1.00 37.91 165 GLY A N 1
ATOM 1290 C CA . GLY A 1 165 ? -32.116 -46.342 4.695 1.00 37.91 165 GLY A CA 1
ATOM 1291 C C . GLY A 1 165 ? -32.080 -47.634 5.505 1.00 37.91 165 GLY A C 1
ATOM 1292 O O . GLY A 1 165 ? -31.031 -48.256 5.646 1.00 37.91 165 GLY A O 1
ATOM 1293 N N . SER A 1 166 ? -33.237 -48.015 6.048 1.00 42.09 166 SER A N 1
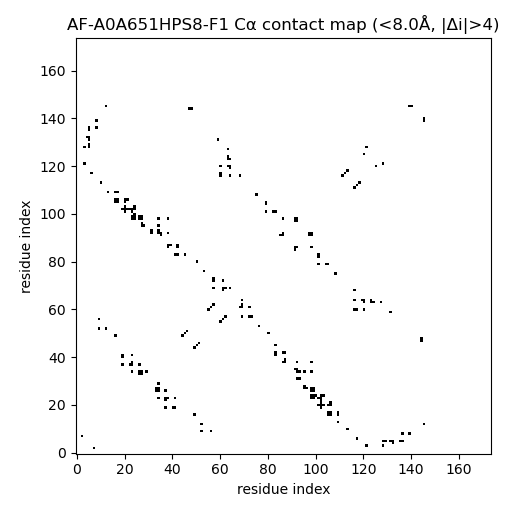ATOM 1294 C CA . SER A 1 166 ? -33.519 -49.356 6.569 1.00 42.09 166 SER A CA 1
ATOM 1295 C C . SER A 1 166 ? -33.448 -50.377 5.431 1.00 42.09 166 SER A C 1
ATOM 1297 O O . SER A 1 166 ? -34.056 -50.155 4.385 1.00 42.09 166 SER A O 1
ATOM 1299 N N . SER A 1 167 ? -32.754 -51.496 5.633 1.00 43.28 167 SER A N 1
ATOM 1300 C CA . SER A 1 167 ? -32.812 -52.644 4.726 1.00 43.28 167 SER A CA 1
ATOM 1301 C C . SER A 1 167 ? -33.012 -53.913 5.552 1.00 43.28 167 SER A C 1
ATOM 1303 O O . SER A 1 167 ? -32.058 -54.538 6.010 1.00 43.28 167 SER A O 1
ATOM 1305 N N . ASP A 1 168 ? -34.285 -54.232 5.783 1.00 42.12 168 ASP A N 1
ATOM 1306 C CA . ASP A 1 168 ? -34.747 -55.576 6.108 1.00 42.12 168 ASP A CA 1
ATOM 1307 C C . ASP A 1 168 ? -34.923 -56.321 4.777 1.00 42.12 168 ASP A C 1
ATOM 1309 O O . ASP A 1 168 ? -35.822 -55.993 4.002 1.00 42.12 168 ASP A O 1
ATOM 1313 N N . ASP A 1 169 ? -34.080 -57.320 4.508 1.00 46.12 169 ASP A N 1
ATOM 1314 C CA . ASP A 1 169 ? -34.348 -58.326 3.477 1.00 46.12 169 ASP A CA 1
ATOM 1315 C C . ASP A 1 169 ? -34.729 -59.635 4.169 1.00 46.12 169 ASP A C 1
ATOM 1317 O O . ASP A 1 169 ? -33.916 -60.308 4.807 1.00 46.12 169 ASP A O 1
ATOM 1321 N N . ALA A 1 170 ? -36.013 -59.960 4.073 1.00 48.78 170 ALA A N 1
ATOM 1322 C CA . ALA A 1 170 ? -36.578 -61.239 4.443 1.00 48.78 170 ALA A CA 1
ATOM 1323 C C . ALA A 1 170 ? -37.174 -61.857 3.181 1.00 48.78 170 ALA A C 1
ATOM 1325 O O . ALA A 1 170 ? -38.221 -61.410 2.714 1.00 48.78 170 ALA A O 1
ATOM 1326 N N . THR A 1 171 ? -36.566 -62.934 2.675 1.00 46.19 171 THR A N 1
ATOM 1327 C CA . THR A 1 171 ? -37.308 -63.875 1.831 1.00 46.19 171 THR A CA 1
ATOM 1328 C C . THR A 1 171 ? -36.917 -65.337 2.072 1.00 46.19 171 THR A C 1
ATOM 1330 O O . THR A 1 171 ? -35.755 -65.717 1.974 1.00 46.19 171 THR A O 1
ATOM 1333 N N . SER A 1 172 ? -37.966 -66.136 2.299 1.00 47.97 172 SER A N 1
ATOM 1334 C CA . SER A 1 172 ? -38.109 -67.599 2.167 1.00 47.97 172 SER A CA 1
ATOM 1335 C C . SER A 1 172 ? -37.771 -68.535 3.340 1.00 47.97 172 SER A C 1
ATOM 1337 O O . SER A 1 172 ? -36.667 -69.042 3.508 1.00 47.97 172 SER A O 1
ATOM 1339 N N . THR A 1 173 ? -38.844 -68.824 4.081 1.00 53.31 173 THR A N 1
ATOM 1340 C CA . THR A 1 173 ? -39.212 -70.036 4.852 1.00 53.31 173 THR A CA 1
ATOM 1341 C C . THR A 1 173 ? -39.579 -71.209 3.907 1.00 53.31 173 THR A C 1
ATOM 1343 O O . THR A 1 173 ? -39.785 -70.951 2.721 1.00 53.31 173 THR A O 1
ATOM 1346 N N . PRO A 1 174 ? -39.979 -72.391 4.419 1.00 62.12 174 PRO A N 1
ATOM 1347 C CA . PRO A 1 174 ? -39.265 -73.405 5.205 1.00 62.12 174 PRO A CA 1
ATOM 1348 C C . PRO A 1 174 ? -38.803 -74.624 4.374 1.00 62.12 174 PRO A C 1
ATOM 1350 O O . PRO A 1 174 ? -39.313 -74.831 3.249 1.00 62.12 174 PRO A O 1
#